Protein AF-A0A950P0X2-F1 (afdb_monomer)

Secondary structure (DSSP, 8-state):
-PPPEEE---HHHHHHHHTT-HHHHHHHHHHHHHHHTTSEEE-B-HHHHHHHTT-GGG-HHHHHHHHHTS-B--SS--HHHHHHHHHHHHHHHHH-TTPPP-THHHHHHHHHHHT-

Radius of gyration: 15.82 Å; Cα contacts (8 Å, |Δi|>4): 102; chains: 1; bounding box: 40×30×40 Å

Structure (mmCIF, N/CA/C/O backbone):
data_AF-A0A950P0X2-F1
#
_entry.id   AF-A0A950P0X2-F1
#
loop_
_atom_site.group_PDB
_atom_site.id
_atom_site.type_symbol
_atom_site.label_atom_id
_atom_site.label_alt_id
_atom_site.label_comp_id
_atom_site.label_asym_id
_atom_site.label_entity_id
_atom_site.label_seq_id
_atom_site.pdbx_PDB_ins_code
_atom_site.Cartn_x
_atom_site.Cartn_y
_atom_site.Cartn_z
_atom_site.occupancy
_atom_site.B_iso_or_equiv
_atom_site.auth_seq_id
_atom_site.auth_comp_id
_atom_site.auth_asym_id
_atom_site.auth_atom_id
_atom_site.pdbx_PDB_model_num
ATOM 1 N N . MET A 1 1 ? -26.891 -0.800 -0.596 1.00 48.44 1 MET A N 1
ATOM 2 C CA . MET A 1 1 ? -25.668 -0.679 0.221 1.00 48.44 1 MET A CA 1
ATOM 3 C C . MET A 1 1 ? -24.501 -0.719 -0.735 1.00 48.44 1 MET A C 1
ATOM 5 O O . MET A 1 1 ? -24.342 -1.733 -1.403 1.00 48.44 1 MET A O 1
ATOM 9 N N . GLU A 1 2 ? -23.777 0.387 -0.877 1.00 62.72 2 GLU A N 1
ATOM 10 C CA . GLU A 1 2 ? -22.551 0.411 -1.678 1.00 62.72 2 GLU A CA 1
ATOM 11 C C . GLU A 1 2 ? -21.517 -0.522 -1.039 1.00 62.72 2 GLU A C 1
ATOM 13 O O . GLU A 1 2 ? -21.398 -0.586 0.187 1.00 62.72 2 GLU A O 1
ATOM 18 N N . SER A 1 3 ? -20.823 -1.303 -1.865 1.00 71.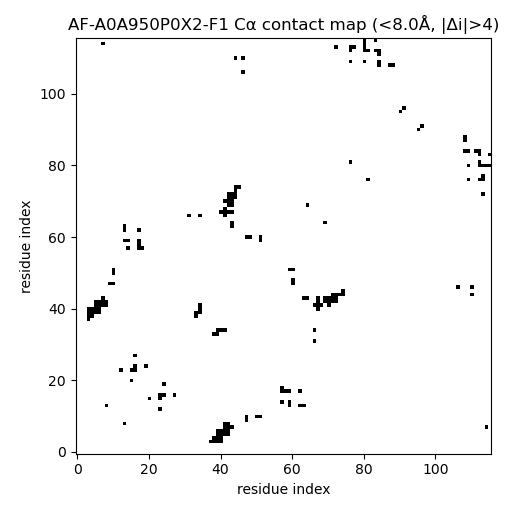44 3 SER A N 1
ATOM 19 C CA . SER A 1 3 ? -19.697 -2.103 -1.396 1.00 71.44 3 SER A CA 1
ATOM 20 C C . SER A 1 3 ? -18.573 -1.152 -0.976 1.00 71.44 3 SER A C 1
ATOM 22 O O . SER A 1 3 ? -18.258 -0.232 -1.732 1.00 71.44 3 SER A O 1
ATOM 24 N N . PRO A 1 4 ? -17.977 -1.341 0.210 1.00 78.31 4 PRO A N 1
ATOM 25 C CA . PRO A 1 4 ? -16.912 -0.469 0.690 1.00 78.31 4 PRO A CA 1
ATOM 26 C C . PRO A 1 4 ? -15.702 -0.511 -0.249 1.00 78.31 4 PRO A C 1
ATOM 28 O O . PRO A 1 4 ? -15.380 -1.558 -0.817 1.00 78.31 4 PRO A O 1
ATOM 31 N N . LEU A 1 5 ? -15.036 0.634 -0.411 1.00 86.56 5 LEU A N 1
ATOM 32 C CA . LEU A 1 5 ? -13.922 0.793 -1.343 1.00 86.56 5 LEU A CA 1
ATOM 33 C C . LEU A 1 5 ? -12.720 -0.048 -0.890 1.00 86.56 5 LEU A C 1
ATOM 35 O O . LEU A 1 5 ? -12.232 0.117 0.229 1.00 86.56 5 LEU A O 1
ATOM 39 N N . SER A 1 6 ? -12.212 -0.921 -1.760 1.00 88.38 6 SER A N 1
ATOM 40 C CA . SER A 1 6 ? -10.947 -1.619 -1.519 1.00 88.38 6 SER A CA 1
ATOM 41 C C . SER A 1 6 ? -9.765 -0.672 -1.717 1.00 88.38 6 SER A C 1
ATOM 43 O O . SER A 1 6 ? -9.643 -0.030 -2.758 1.00 88.38 6 SER A O 1
ATOM 45 N N . LEU A 1 7 ? -8.884 -0.603 -0.721 1.00 91.56 7 LEU A N 1
ATOM 46 C CA . LEU A 1 7 ? -7.706 0.251 -0.703 1.00 91.56 7 LEU A CA 1
ATOM 47 C C . LEU A 1 7 ? -6.437 -0.603 -0.650 1.00 91.56 7 LEU A C 1
ATOM 49 O O . LEU A 1 7 ? -6.175 -1.305 0.327 1.00 91.56 7 LEU A O 1
ATOM 53 N N . TYR A 1 8 ? -5.636 -0.513 -1.706 1.00 89.81 8 TYR A N 1
ATOM 54 C CA . TYR A 1 8 ? -4.292 -1.076 -1.765 1.00 89.81 8 TYR A CA 1
ATOM 55 C C . TYR A 1 8 ? -3.282 -0.012 -1.317 1.00 89.81 8 TYR A C 1
ATOM 57 O O . TYR A 1 8 ? -3.268 1.089 -1.867 1.00 89.81 8 TYR A O 1
ATOM 65 N N . LEU A 1 9 ? -2.450 -0.323 -0.320 1.00 92.50 9 LEU A N 1
ATOM 66 C CA . LEU A 1 9 ? -1.431 0.591 0.203 1.00 92.50 9 LEU A CA 1
ATOM 67 C C . LEU A 1 9 ? -0.051 0.139 -0.263 1.00 92.50 9 LEU A C 1
ATOM 69 O O . LEU A 1 9 ? 0.503 -0.812 0.275 1.00 92.50 9 LEU A O 1
ATOM 73 N N . ASP A 1 10 ? 0.516 0.848 -1.234 1.00 88.94 10 ASP A N 1
ATOM 74 C CA . ASP A 1 10 ? 1.866 0.554 -1.710 1.00 88.94 10 ASP A CA 1
ATOM 75 C C . ASP A 1 10 ? 2.947 0.790 -0.630 1.00 88.94 10 ASP A C 1
ATOM 77 O O . ASP A 1 10 ? 2.712 1.333 0.461 1.00 88.94 10 ASP A O 1
ATOM 81 N N . GLN A 1 11 ? 4.187 0.426 -0.957 1.00 87.69 11 GLN A N 1
ATOM 82 C CA . GLN A 1 11 ? 5.328 0.621 -0.068 1.00 87.69 11 GLN A CA 1
ATOM 83 C C . GLN A 1 11 ? 5.570 2.093 0.325 1.00 87.69 11 GLN A C 1
ATOM 85 O O . GLN A 1 11 ? 6.079 2.365 1.419 1.00 87.69 11 GLN A O 1
ATOM 90 N N . ASN A 1 12 ? 5.230 3.068 -0.521 1.00 89.94 12 ASN A N 1
ATOM 91 C CA . ASN A 1 12 ? 5.418 4.486 -0.211 1.00 89.94 12 ASN A CA 1
ATOM 92 C C . ASN A 1 12 ? 4.455 4.951 0.876 1.00 89.94 12 ASN A C 1
ATOM 94 O O . ASN A 1 12 ? 4.879 5.671 1.786 1.00 89.94 12 ASN A O 1
ATOM 98 N N . TYR A 1 13 ? 3.200 4.505 0.815 1.00 93.25 13 TYR A N 1
ATOM 99 C CA . TYR A 1 13 ? 2.214 4.784 1.851 1.00 93.25 13 TYR A CA 1
ATOM 100 C C . TYR A 1 13 ? 2.570 4.068 3.151 1.00 93.25 13 TYR A C 1
ATOM 102 O O . TYR A 1 13 ? 2.696 4.718 4.190 1.00 93.25 13 TYR A O 1
ATOM 110 N N . LEU A 1 14 ? 2.839 2.760 3.094 1.00 94.38 14 LEU A N 1
ATOM 111 C CA . LEU A 1 14 ? 3.193 1.974 4.281 1.00 94.38 14 LEU A CA 1
ATOM 112 C C . LEU A 1 14 ? 4.455 2.510 4.966 1.00 94.38 14 LEU A C 1
ATOM 114 O O . LEU A 1 14 ? 4.469 2.727 6.177 1.00 94.38 14 LEU A O 1
ATOM 118 N N . SER A 1 15 ? 5.512 2.793 4.200 1.00 93.25 15 SER A N 1
ATOM 119 C CA . SER A 1 15 ? 6.745 3.352 4.765 1.00 93.25 15 SER A CA 1
ATOM 120 C C . SER A 1 15 ? 6.595 4.808 5.206 1.00 93.25 15 SER A C 1
ATOM 122 O O . SER A 1 15 ? 7.342 5.259 6.074 1.00 93.25 15 SER A O 1
ATOM 124 N N . GLY A 1 16 ? 5.662 5.559 4.617 1.00 95.25 16 GLY A N 1
ATOM 125 C CA . GLY A 1 16 ? 5.310 6.908 5.043 1.00 95.25 16 GLY A CA 1
ATOM 126 C C . GLY A 1 16 ? 4.676 6.924 6.429 1.00 95.25 16 GLY A C 1
ATOM 127 O O . GLY A 1 16 ? 5.133 7.688 7.284 1.00 95.25 16 GLY A O 1
ATOM 128 N N . ILE A 1 17 ? 3.703 6.034 6.647 1.00 95.88 17 ILE A N 1
ATOM 129 C CA . ILE A 1 17 ? 3.037 5.803 7.934 1.00 95.88 17 ILE A CA 1
ATOM 130 C C . ILE A 1 17 ? 4.045 5.302 8.969 1.00 95.88 17 ILE A C 1
ATOM 132 O O . ILE A 1 17 ? 4.254 5.963 9.981 1.00 95.88 17 ILE A O 1
ATOM 136 N N . ALA A 1 18 ? 4.761 4.210 8.681 1.00 94.62 18 ALA A N 1
ATOM 137 C CA . ALA A 1 18 ? 5.699 3.603 9.630 1.00 94.62 18 ALA A CA 1
ATOM 138 C C . ALA A 1 18 ? 6.816 4.560 10.090 1.00 94.62 18 ALA A C 1
ATOM 140 O O . ALA A 1 18 ? 7.309 4.465 11.209 1.00 94.62 18 ALA A O 1
ATOM 141 N N . LYS A 1 19 ? 7.222 5.509 9.235 1.00 94.81 19 LYS A N 1
ATOM 142 C CA . LYS A 1 19 ? 8.232 6.533 9.564 1.00 94.81 19 LYS A CA 1
ATOM 143 C C . LYS A 1 19 ? 7.636 7.817 10.145 1.00 94.81 19 LYS A C 1
ATOM 145 O O . LYS A 1 19 ? 8.384 8.769 10.362 1.00 94.81 19 LYS A O 1
ATOM 150 N N . ALA A 1 20 ? 6.317 7.883 10.329 1.00 93.94 20 ALA A N 1
ATOM 151 C CA . ALA A 1 20 ? 5.589 9.071 10.764 1.00 93.94 20 ALA A CA 1
ATOM 152 C C . ALA A 1 20 ? 6.004 10.336 9.986 1.00 93.94 20 ALA A C 1
ATOM 154 O O . ALA A 1 20 ? 6.235 11.400 10.579 1.00 93.94 20 ALA A O 1
ATOM 155 N N . LYS A 1 21 ? 6.145 10.217 8.654 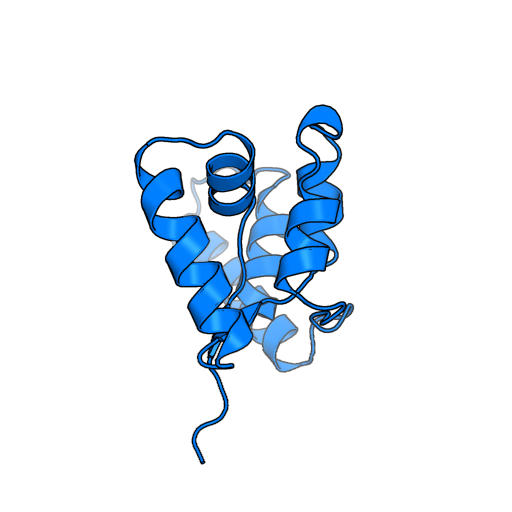1.00 95.75 21 LYS A N 1
ATOM 156 C CA . LYS A 1 21 ? 6.441 11.363 7.778 1.00 95.75 21 LYS A CA 1
ATOM 157 C C . LYS A 1 21 ? 5.337 12.423 7.939 1.00 95.75 21 LYS A C 1
ATOM 159 O O . LYS A 1 21 ? 4.195 12.039 8.172 1.00 95.75 21 LYS A O 1
ATOM 164 N N . PRO A 1 22 ? 5.618 13.730 7.766 1.00 95.62 22 PRO A N 1
ATOM 165 C CA . PRO A 1 22 ? 4.674 14.801 8.107 1.00 95.62 22 PRO A CA 1
ATOM 166 C C . PRO A 1 22 ? 3.247 14.600 7.576 1.00 95.62 22 PRO A C 1
ATOM 168 O O . PRO A 1 22 ? 2.315 14.556 8.368 1.00 95.62 22 PRO A O 1
ATOM 171 N N . ALA A 1 23 ? 3.088 14.347 6.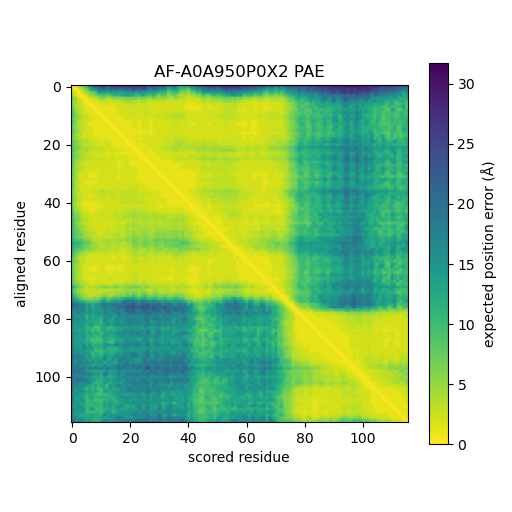272 1.00 91.75 23 ALA A N 1
ATOM 172 C CA . ALA A 1 23 ? 1.776 14.111 5.660 1.00 91.75 23 ALA A C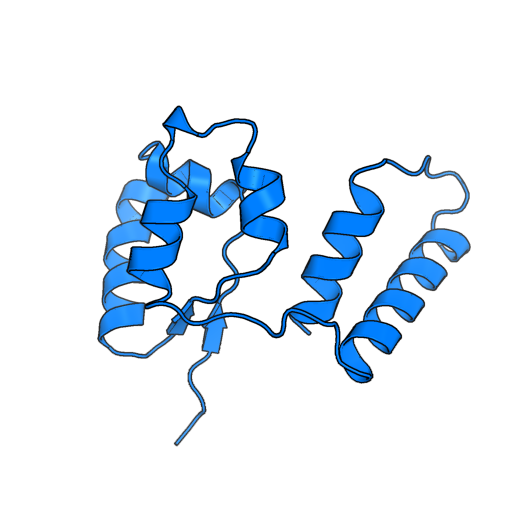A 1
ATOM 173 C C . ALA A 1 23 ? 1.051 12.861 6.201 1.00 91.75 23 ALA A C 1
ATOM 175 O O . ALA A 1 23 ? -0.172 12.783 6.188 1.00 91.75 23 ALA A O 1
ATOM 176 N N . PHE A 1 24 ? 1.800 11.875 6.695 1.00 95.81 24 PHE A N 1
ATOM 177 C CA . PHE A 1 24 ? 1.254 10.607 7.166 1.00 95.81 24 PHE A CA 1
ATOM 178 C C . PHE A 1 24 ? 0.828 10.632 8.634 1.00 95.81 24 PHE A C 1
ATOM 180 O O . PHE A 1 24 ? 0.011 9.806 9.027 1.00 95.81 24 PHE A O 1
ATOM 187 N N . ARG A 1 25 ? 1.314 11.600 9.424 1.00 95.00 25 ARG A N 1
ATOM 188 C CA . ARG A 1 25 ? 0.861 11.803 10.813 1.00 95.00 25 ARG A CA 1
ATOM 189 C C . ARG A 1 25 ? -0.612 12.185 10.888 1.00 95.00 25 ARG A C 1
ATOM 191 O O . ARG 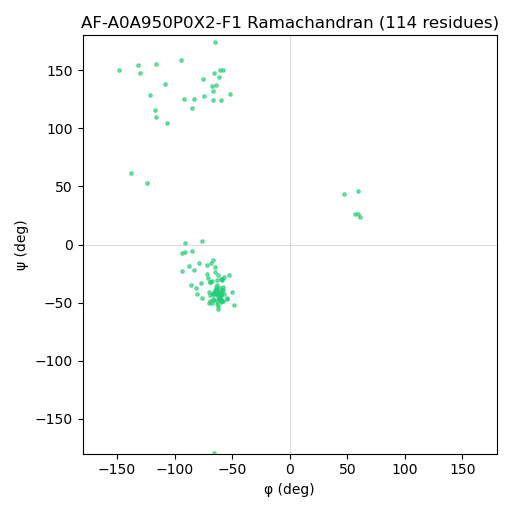A 1 25 ? -1.296 11.795 11.823 1.00 95.00 25 ARG A O 1
ATOM 198 N N . GLU A 1 26 ? -1.077 12.946 9.903 1.00 93.44 26 GLU A N 1
ATOM 199 C CA . GLU A 1 26 ? -2.481 13.336 9.781 1.00 93.44 26 GLU A CA 1
ATOM 200 C C . GLU A 1 26 ? -3.298 12.266 9.047 1.00 93.44 26 GLU A C 1
ATOM 202 O O . GLU A 1 26 ? -4.448 12.018 9.402 1.00 93.44 26 GLU A O 1
ATOM 207 N N . LEU A 1 27 ? -2.698 11.587 8.060 1.00 95.19 27 LEU A N 1
ATOM 208 C CA . LEU A 1 27 ? -3.383 10.553 7.282 1.00 95.19 27 LEU A CA 1
ATOM 209 C C . LEU A 1 27 ? -3.687 9.286 8.091 1.00 95.19 27 LEU A C 1
ATOM 211 O O . LEU A 1 27 ? -4.773 8.731 7.944 1.00 95.19 27 LEU A O 1
ATOM 215 N N . GLU A 1 28 ? -2.749 8.795 8.907 1.00 96.06 28 GLU A N 1
ATOM 216 C CA . GLU A 1 28 ? -2.899 7.500 9.586 1.00 96.06 28 GLU A CA 1
ATOM 217 C C . GLU A 1 28 ? -4.150 7.430 10.487 1.00 96.06 28 GLU A C 1
ATOM 219 O O . GLU A 1 28 ? -4.910 6.471 10.336 1.00 96.06 28 GLU A O 1
ATOM 224 N N . PRO A 1 29 ? -4.437 8.410 11.370 1.00 96.56 29 PRO A N 1
ATOM 225 C CA . PRO A 1 29 ? -5.643 8.372 12.199 1.00 96.56 29 PRO A CA 1
ATOM 226 C C . PRO A 1 29 ? -6.933 8.347 11.373 1.00 96.56 29 PRO A C 1
ATOM 228 O O . PRO A 1 29 ? -7.852 7.591 11.684 1.00 96.56 29 PRO A O 1
ATOM 231 N N . VAL A 1 30 ? -6.982 9.129 10.290 1.00 96.50 30 VAL A N 1
ATOM 232 C CA . VAL A 1 30 ? -8.143 9.196 9.389 1.00 96.50 30 VAL A CA 1
ATOM 233 C C . VAL A 1 30 ? -8.335 7.870 8.658 1.00 96.50 30 VAL A C 1
ATOM 235 O O . VAL A 1 30 ? -9.453 7.367 8.567 1.00 96.50 30 VAL A O 1
ATOM 238 N N . LEU A 1 31 ? -7.245 7.267 8.180 1.00 96.19 31 LEU A N 1
ATOM 239 C CA . LEU A 1 31 ? -7.273 5.948 7.557 1.00 96.19 31 LEU A CA 1
ATOM 240 C C . LEU A 1 31 ? -7.776 4.881 8.538 1.00 96.19 31 LEU A C 1
ATOM 242 O O . LEU A 1 31 ? -8.656 4.100 8.181 1.00 96.19 31 LEU A O 1
ATOM 246 N N . ARG A 1 32 ? -7.256 4.857 9.772 1.00 96.62 32 ARG A N 1
ATOM 247 C CA . ARG A 1 32 ? -7.687 3.900 10.805 1.00 96.62 32 ARG A CA 1
ATOM 248 C C . ARG A 1 32 ? -9.173 4.058 11.128 1.00 96.62 32 ARG A C 1
ATOM 250 O O . ARG A 1 32 ? -9.886 3.060 11.154 1.00 96.62 32 ARG A O 1
ATOM 257 N N . GLN A 1 33 ? -9.656 5.293 11.266 1.00 97.00 33 GLN A N 1
ATOM 258 C CA . GLN A 1 33 ? -11.081 5.570 11.460 1.00 97.00 33 GLN A CA 1
ATOM 259 C C . GLN A 1 33 ? -11.926 5.106 10.262 1.00 97.00 33 GLN A C 1
ATOM 261 O O . GLN A 1 33 ? -12.980 4.497 10.440 1.00 97.00 33 GLN A O 1
ATOM 266 N N . ALA A 1 34 ? -11.467 5.345 9.031 1.00 95.62 34 ALA A N 1
ATOM 267 C CA . ALA A 1 34 ? -12.166 4.901 7.827 1.00 95.62 34 ALA A CA 1
ATOM 268 C C . ALA A 1 34 ? -12.247 3.366 7.731 1.00 95.62 34 ALA A C 1
ATOM 270 O O . ALA A 1 34 ? -13.270 2.834 7.293 1.00 95.62 34 ALA A O 1
ATOM 271 N N . VAL A 1 35 ? -11.204 2.651 8.165 1.00 95.00 35 VAL A N 1
ATOM 272 C CA . VAL A 1 35 ? -11.205 1.183 8.277 1.00 95.00 35 VAL A CA 1
ATOM 273 C C . VAL A 1 35 ? -12.185 0.718 9.358 1.00 95.00 35 VAL A C 1
ATOM 275 O O . VAL A 1 35 ? -13.000 -0.171 9.101 1.00 95.00 35 VAL A O 1
ATOM 278 N N . GLU A 1 36 ? -12.151 1.332 10.542 1.00 95.06 36 GLU A N 1
ATOM 279 C CA . GLU A 1 36 ? -13.019 0.993 11.678 1.00 95.06 36 GLU A CA 1
ATOM 280 C C . GLU A 1 36 ? -14.505 1.174 11.336 1.00 95.06 36 GLU A C 1
ATOM 282 O O . GLU A 1 36 ? -15.320 0.273 11.547 1.00 95.06 36 GLU A O 1
ATOM 287 N N . CYS A 1 37 ? -14.853 2.296 10.702 1.00 94.62 37 CYS A N 1
ATOM 288 C CA . CYS A 1 37 ? -16.207 2.575 10.226 1.00 94.62 37 CYS A CA 1
ATOM 289 C C . CYS A 1 37 ? -16.578 1.819 8.938 1.00 94.62 37 CYS A C 1
ATOM 291 O O . CYS A 1 37 ? -17.679 2.008 8.420 1.00 94.62 37 CYS A O 1
ATOM 293 N N . ARG A 1 38 ? -15.689 0.961 8.413 1.00 92.12 38 ARG A N 1
ATOM 294 C CA . ARG A 1 38 ? -15.864 0.195 7.166 1.00 92.12 38 ARG A CA 1
ATOM 295 C C . ARG A 1 38 ? -16.143 1.064 5.935 1.00 92.12 38 ARG A C 1
ATOM 297 O O . ARG A 1 38 ? -16.749 0.586 4.981 1.00 92.12 38 ARG A O 1
ATOM 304 N N . ALA A 1 39 ? -15.695 2.318 5.936 1.00 93.81 39 ALA A N 1
ATOM 305 C CA . ALA A 1 39 ? -15.731 3.176 4.754 1.00 93.81 39 ALA A CA 1
ATOM 306 C C . ALA A 1 39 ? -14.742 2.681 3.684 1.00 93.81 39 ALA A C 1
ATOM 308 O O . ALA A 1 39 ? -15.014 2.782 2.487 1.00 93.81 39 ALA A O 1
ATOM 309 N N . VAL A 1 40 ? -13.623 2.092 4.121 1.00 93.75 40 VAL A N 1
ATOM 310 C CA . VAL A 1 40 ? -12.635 1.440 3.254 1.00 93.75 40 VAL A CA 1
ATOM 311 C C . VAL A 1 40 ? -12.262 0.054 3.775 1.00 93.75 40 VAL A C 1
ATOM 313 O O . VAL A 1 40 ? -12.338 -0.235 4.970 1.00 93.75 40 VAL A O 1
ATOM 316 N N . ILE A 1 41 ? -11.826 -0.808 2.863 1.00 93.31 41 ILE A N 1
ATOM 317 C CA . ILE A 1 41 ? -11.254 -2.119 3.154 1.00 93.31 41 ILE A CA 1
ATOM 318 C C . ILE A 1 41 ? -9.803 -2.120 2.687 1.00 93.31 41 ILE A C 1
ATOM 320 O O . ILE A 1 41 ? -9.548 -2.152 1.488 1.00 93.31 41 ILE A O 1
ATOM 324 N N . VAL A 1 42 ? -8.854 -2.127 3.621 1.00 94.19 42 VAL A N 1
ATOM 325 C CA . VAL A 1 42 ? -7.443 -2.354 3.284 1.00 94.19 42 VAL A CA 1
ATOM 326 C C . VAL A 1 42 ? -7.229 -3.835 2.979 1.00 94.19 42 VAL A C 1
ATOM 328 O O . VAL A 1 42 ? -7.847 -4.698 3.606 1.00 94.19 42 VAL A O 1
ATOM 331 N N . VAL A 1 43 ? -6.383 -4.126 1.992 1.00 91.62 43 VAL A N 1
ATOM 332 C CA . VAL A 1 43 ? -6.104 -5.491 1.529 1.00 91.62 43 VAL A CA 1
ATOM 333 C C . VAL A 1 43 ? -4.609 -5.778 1.453 1.00 91.62 43 VAL A C 1
ATOM 335 O O . VAL A 1 43 ? -3.799 -4.910 1.135 1.00 91.62 43 VAL A O 1
ATOM 338 N N . GLU A 1 44 ? -4.245 -7.030 1.706 1.00 90.81 44 GLU A N 1
ATOM 339 C CA . GLU A 1 44 ? -2.893 -7.559 1.567 1.00 90.81 44 GLU A CA 1
ATOM 340 C C . GLU A 1 44 ? -2.671 -8.216 0.207 1.00 90.81 44 GLU A C 1
ATOM 342 O O . GLU A 1 44 ? -3.601 -8.666 -0.447 1.00 90.81 44 GLU A O 1
ATOM 347 N N . SER A 1 45 ? -1.416 -8.332 -0.210 1.00 85.81 45 SER A N 1
ATOM 348 C CA . SER A 1 45 ? -1.009 -8.934 -1.476 1.00 85.81 45 SER A CA 1
ATOM 349 C C . SER A 1 45 ? 0.354 -9.593 -1.283 1.00 85.81 45 SER A C 1
ATOM 351 O O . SER A 1 45 ? 1.155 -9.084 -0.490 1.00 85.81 45 SER A O 1
ATOM 353 N N . PRO A 1 46 ? 0.678 -10.668 -2.026 1.00 82.44 46 PRO A N 1
ATOM 354 C CA . PRO A 1 46 ? 2.033 -11.219 -2.068 1.00 82.44 46 PRO A CA 1
ATOM 355 C C . PRO A 1 46 ? 3.114 -10.176 -2.404 1.00 82.44 46 PRO A C 1
ATOM 357 O O . PRO A 1 46 ? 4.264 -10.318 -1.987 1.00 82.44 46 PRO A O 1
ATOM 360 N N . VAL A 1 47 ? 2.749 -9.108 -3.124 1.00 83.75 47 VAL A N 1
ATOM 361 C CA . VAL A 1 47 ? 3.656 -8.005 -3.469 1.00 83.75 47 VAL A CA 1
ATOM 362 C C . VAL A 1 47 ? 4.139 -7.257 -2.222 1.00 83.75 47 VAL A C 1
ATOM 364 O O . VAL A 1 47 ? 5.339 -7.012 -2.114 1.00 83.75 47 VAL A O 1
ATOM 367 N N . HIS A 1 48 ? 3.265 -7.003 -1.239 1.00 88.12 48 HIS A N 1
ATOM 368 C CA . HIS A 1 48 ? 3.641 -6.319 0.005 1.00 88.12 48 HIS A CA 1
ATOM 369 C C . HIS A 1 48 ? 4.744 -7.058 0.761 1.00 88.12 48 HIS A C 1
ATOM 371 O O . HIS A 1 48 ? 5.658 -6.424 1.290 1.00 88.12 48 HIS A O 1
ATOM 377 N N . LEU A 1 49 ? 4.696 -8.397 0.778 1.00 84.38 49 LEU A N 1
ATOM 378 C CA . LEU A 1 49 ? 5.738 -9.206 1.402 1.00 84.38 49 LEU A CA 1
ATOM 379 C C . LEU A 1 49 ? 7.077 -8.972 0.701 1.00 84.38 49 LEU A C 1
ATOM 381 O O . LEU A 1 49 ? 8.052 -8.616 1.359 1.00 84.38 49 LEU A O 1
ATOM 385 N N . ARG A 1 50 ? 7.115 -9.113 -0.631 1.00 84.06 50 ARG A N 1
ATOM 386 C CA . ARG A 1 50 ? 8.338 -8.923 -1.423 1.00 84.06 50 ARG A CA 1
ATOM 387 C C . ARG A 1 50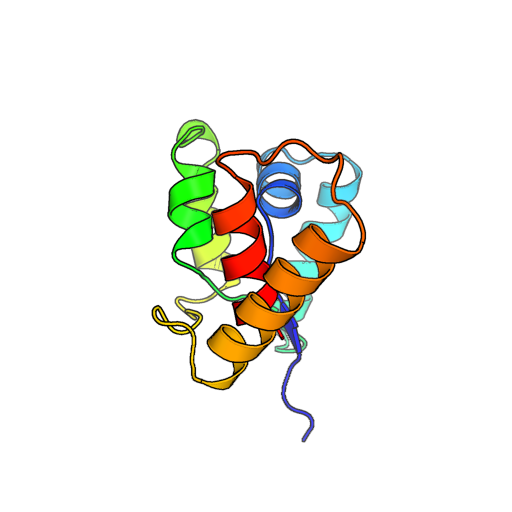 ? 8.915 -7.515 -1.262 1.00 84.06 50 ARG A C 1
ATOM 389 O O . ARG A 1 50 ? 10.122 -7.379 -1.098 1.00 84.06 50 ARG A O 1
ATOM 396 N N . GLU A 1 51 ? 8.070 -6.488 -1.286 1.00 84.19 51 GLU A N 1
ATOM 397 C CA . GLU A 1 51 ? 8.490 -5.088 -1.144 1.00 84.19 51 GLU A CA 1
ATOM 398 C C . GLU A 1 51 ? 8.942 -4.743 0.278 1.00 84.19 51 GLU A C 1
ATOM 400 O O . GLU A 1 51 ? 9.798 -3.880 0.461 1.00 84.19 51 GLU A O 1
ATOM 405 N N . SER A 1 52 ? 8.415 -5.425 1.295 1.00 85.81 52 SER A N 1
ATOM 406 C CA . SER A 1 52 ? 8.782 -5.182 2.695 1.00 85.81 52 SER A CA 1
ATOM 407 C C . SER A 1 52 ? 10.057 -5.913 3.126 1.00 85.81 52 SER A C 1
ATOM 409 O O . SER A 1 52 ? 10.711 -5.471 4.072 1.00 85.81 52 SER A O 1
ATOM 411 N N . LEU A 1 53 ? 10.450 -6.992 2.431 1.00 84.38 53 LEU A N 1
ATOM 412 C CA . LEU A 1 53 ? 11.647 -7.792 2.745 1.00 84.38 53 LEU A CA 1
ATOM 413 C C . LEU A 1 53 ? 12.941 -6.977 2.929 1.00 84.38 53 LEU A C 1
ATOM 415 O O . LEU A 1 53 ? 13.689 -7.294 3.851 1.00 84.38 53 LEU A O 1
ATOM 419 N N . PRO A 1 54 ? 13.238 -5.936 2.126 1.00 87.06 54 PRO A N 1
ATOM 420 C CA . PRO A 1 54 ? 14.468 -5.162 2.291 1.00 87.06 54 PRO A CA 1
ATOM 421 C C . PRO A 1 54 ? 14.523 -4.323 3.576 1.00 87.06 54 PRO A C 1
ATOM 423 O O . PRO A 1 54 ? 15.594 -3.829 3.920 1.00 87.06 54 PRO A O 1
ATOM 426 N N . ARG A 1 55 ? 13.387 -4.096 4.255 1.00 84.31 55 ARG A N 1
ATOM 427 C CA . ARG A 1 55 ? 13.265 -3.199 5.420 1.00 84.31 55 ARG A CA 1
ATOM 428 C C . ARG A 1 55 ? 12.397 -3.807 6.533 1.00 84.31 55 ARG A C 1
ATOM 430 O O . ARG A 1 55 ? 11.361 -3.233 6.886 1.00 84.31 55 ARG A O 1
ATOM 437 N N . PRO A 1 56 ? 12.804 -4.956 7.110 1.00 85.62 56 PRO A N 1
ATOM 438 C CA . PRO A 1 56 ? 12.044 -5.611 8.176 1.00 85.62 56 PRO A CA 1
ATOM 439 C C . PRO A 1 56 ? 11.989 -4.760 9.454 1.00 85.62 56 PRO A C 1
ATOM 441 O O . PRO A 1 56 ? 11.047 -4.884 10.231 1.00 85.62 56 PRO A O 1
ATOM 444 N N . ASP A 1 57 ? 12.959 -3.855 9.631 1.00 90.38 57 ASP A N 1
ATOM 445 C CA . ASP A 1 57 ? 13.051 -2.890 10.730 1.00 90.38 57 ASP A CA 1
ATOM 446 C C . ASP A 1 57 ? 11.829 -1.972 10.838 1.00 90.38 57 ASP A C 1
ATOM 448 O O . ASP A 1 57 ? 11.501 -1.506 11.923 1.00 90.38 57 ASP A O 1
ATOM 452 N N . LEU A 1 58 ? 11.147 -1.715 9.720 1.00 89.62 58 LEU A N 1
ATOM 453 C CA . LEU A 1 58 ? 10.026 -0.780 9.668 1.00 89.62 58 LEU A CA 1
ATOM 454 C C . LEU A 1 58 ? 8.682 -1.405 10.067 1.00 89.62 58 LEU A C 1
ATOM 456 O O . LEU A 1 58 ? 7.686 -0.690 10.103 1.00 89.62 58 LEU A O 1
ATOM 460 N N . GLY A 1 59 ? 8.616 -2.721 10.303 1.00 92.81 59 GLY A N 1
ATOM 461 C CA . GLY A 1 59 ? 7.373 -3.385 10.715 1.00 92.81 59 GLY A CA 1
ATOM 462 C C . GLY A 1 59 ? 6.225 -3.280 9.699 1.00 92.81 59 GLY A C 1
ATOM 463 O O . GLY A 1 59 ? 5.063 -3.398 10.079 1.00 92.81 59 GLY A O 1
ATOM 464 N N . LEU A 1 60 ? 6.519 -3.071 8.407 1.00 93.75 60 LEU A N 1
ATOM 465 C CA . LEU A 1 60 ? 5.503 -2.764 7.383 1.00 93.75 60 LEU A CA 1
ATOM 466 C C . LEU A 1 60 ? 4.414 -3.840 7.273 1.00 93.75 60 LEU A C 1
ATOM 468 O O . LEU A 1 60 ? 3.239 -3.515 7.144 1.00 93.75 60 LEU A O 1
ATOM 472 N N . MET A 1 61 ? 4.792 -5.118 7.378 1.00 93.12 61 MET A N 1
ATOM 473 C CA . MET A 1 61 ? 3.831 -6.225 7.338 1.00 93.12 61 MET A CA 1
ATOM 474 C C . MET A 1 61 ? 2.941 -6.283 8.582 1.00 93.12 61 MET A C 1
ATOM 476 O O . MET A 1 61 ? 1.792 -6.696 8.479 1.00 93.12 61 MET A O 1
ATOM 480 N N . GLN A 1 62 ? 3.451 -5.875 9.747 1.00 94.00 62 GLN A N 1
ATOM 481 C CA . GLN A 1 62 ? 2.643 -5.795 10.962 1.00 94.00 62 GLN A CA 1
ATOM 482 C C . GLN A 1 62 ? 1.624 -4.661 10.842 1.00 94.00 62 GLN A C 1
ATOM 484 O O . GLN A 1 62 ? 0.435 -4.895 11.034 1.00 94.00 62 GLN A O 1
ATOM 489 N N . LEU A 1 63 ? 2.080 -3.472 10.437 1.00 94.62 63 LEU A N 1
ATOM 490 C CA . LEU A 1 63 ? 1.209 -2.327 10.178 1.00 94.62 63 LEU A CA 1
ATOM 491 C C . LEU A 1 63 ? 0.105 -2.680 9.172 1.00 94.62 63 LEU A C 1
ATOM 493 O O . LEU A 1 63 ? -1.064 -2.370 9.386 1.00 94.62 63 LEU A O 1
ATOM 497 N N . LEU A 1 64 ? 0.468 -3.344 8.075 1.00 95.00 64 LEU A N 1
ATOM 498 C CA . LEU A 1 64 ? -0.494 -3.734 7.056 1.00 95.00 64 LEU A CA 1
ATOM 499 C C . LEU A 1 64 ? -1.531 -4.735 7.591 1.00 95.00 64 LEU A C 1
ATOM 501 O O . LEU A 1 64 ? -2.710 -4.554 7.303 1.00 95.00 64 LEU A O 1
ATOM 505 N N . ARG A 1 65 ? -1.126 -5.728 8.396 1.00 94.44 65 ARG A N 1
ATOM 506 C CA . ARG A 1 65 ? -2.050 -6.692 9.029 1.00 94.44 65 ARG A CA 1
ATOM 507 C C . ARG A 1 65 ? -3.040 -6.028 9.975 1.00 94.44 65 ARG A C 1
ATOM 509 O O . ARG A 1 65 ? -4.221 -6.366 9.972 1.00 94.44 65 ARG A O 1
ATOM 516 N N . GLU A 1 66 ? -2.576 -5.057 10.759 1.00 95.12 66 GLU A N 1
ATOM 517 C CA . GLU A 1 66 ? -3.447 -4.273 11.642 1.00 95.12 66 GLU A CA 1
ATOM 518 C C . GLU A 1 66 ? -4.522 -3.510 10.857 1.00 95.12 66 GLU A C 1
ATOM 520 O O . GLU A 1 66 ? -5.655 -3.389 11.318 1.00 95.12 66 GLU A O 1
ATOM 525 N N . LEU A 1 67 ? -4.176 -2.999 9.672 1.00 95.38 67 LEU A N 1
ATOM 526 C CA . LEU A 1 67 ? -5.100 -2.253 8.818 1.00 95.38 67 LEU A CA 1
ATOM 527 C C . LEU A 1 67 ? -6.016 -3.168 7.992 1.00 95.38 67 LEU A C 1
ATOM 529 O O . LEU A 1 67 ? -7.180 -2.833 7.771 1.00 95.38 67 LEU A O 1
ATOM 533 N N . SER A 1 68 ? -5.505 -4.300 7.507 1.00 93.44 68 SER A N 1
ATOM 534 C CA . SER A 1 68 ? -6.235 -5.222 6.632 1.00 93.44 68 SER A CA 1
ATOM 535 C C . SER A 1 68 ? -7.237 -6.089 7.398 1.00 93.44 68 SER A C 1
ATOM 537 O O . SER A 1 68 ? -8.289 -6.434 6.852 1.00 93.44 68 SER A O 1
ATOM 539 N N . GLY A 1 69 ? -6.923 -6.453 8.648 1.00 91.62 69 GLY A N 1
ATOM 540 C CA . GLY A 1 69 ? -7.648 -7.484 9.388 1.00 91.62 69 GLY A CA 1
ATOM 541 C C . GLY A 1 69 ? -7.606 -8.842 8.679 1.00 91.62 69 GLY A C 1
ATOM 542 O O . GLY A 1 69 ? -8.658 -9.457 8.501 1.00 91.62 69 GLY A O 1
ATOM 543 N N . ASP A 1 70 ? -6.422 -9.254 8.208 1.00 85.88 70 ASP A N 1
ATOM 544 C CA . ASP A 1 70 ? -6.162 -10.501 7.463 1.00 85.88 70 ASP A CA 1
ATOM 545 C C . ASP A 1 70 ? -6.958 -10.631 6.147 1.00 85.88 70 ASP A C 1
ATOM 547 O O . ASP A 1 70 ? -7.249 -11.724 5.651 1.00 85.88 70 ASP A O 1
ATOM 551 N N . ARG A 1 71 ? -7.344 -9.502 5.542 1.00 88.62 71 ARG A N 1
ATOM 552 C CA . ARG A 1 71 ? -7.984 -9.497 4.221 1.00 88.62 71 ARG A CA 1
ATOM 553 C C . ARG A 1 71 ? -6.925 -9.526 3.139 1.00 88.62 71 ARG A C 1
ATOM 555 O O . ARG A 1 71 ? -6.165 -8.577 2.980 1.00 88.62 71 ARG A O 1
ATOM 562 N N . HIS A 1 72 ? -6.928 -10.584 2.343 1.00 85.38 72 HIS A N 1
ATOM 563 C CA . HIS A 1 72 ? -5.982 -10.765 1.251 1.00 85.38 72 HIS A CA 1
ATOM 564 C C . HIS A 1 72 ? -6.668 -10.582 -0.102 1.00 85.38 72 HIS A C 1
ATOM 566 O O . HIS A 1 72 ? -7.765 -11.095 -0.335 1.00 85.38 72 HIS A O 1
ATOM 572 N N . LEU A 1 73 ? -5.990 -9.895 -1.018 1.00 78.06 73 LEU A N 1
ATOM 573 C CA . LEU A 1 73 ? -6.249 -10.046 -2.440 1.00 78.06 73 LEU A CA 1
ATOM 574 C C . LEU A 1 73 ? -5.986 -11.502 -2.846 1.00 78.06 73 LEU A C 1
ATOM 576 O O . LEU A 1 73 ? -5.124 -12.167 -2.257 1.00 78.06 73 LEU A O 1
ATOM 580 N N . PRO A 1 74 ? -6.701 -12.008 -3.864 1.00 70.00 74 PRO A N 1
ATOM 581 C CA . PRO A 1 74 ? -6.439 -13.328 -4.411 1.00 70.00 74 PRO A CA 1
ATOM 582 C C . PRO A 1 74 ? -4.955 -13.484 -4.758 1.00 70.00 74 PRO A C 1
ATOM 584 O O . PRO A 1 74 ? -4.375 -12.659 -5.459 1.00 70.00 74 PRO A O 1
ATOM 587 N N . SER A 1 75 ? -4.340 -14.568 -4.283 1.00 63.50 75 SER A N 1
ATOM 588 C CA . SER A 1 75 ? -2.926 -14.884 -4.531 1.00 63.50 75 SER A CA 1
ATOM 589 C C . SER A 1 75 ? -2.618 -15.196 -5.998 1.00 63.50 75 SER A C 1
ATOM 591 O O . SER A 1 75 ? -1.454 -15.215 -6.394 1.00 63.50 75 SER A O 1
ATOM 593 N N . TRP A 1 76 ? -3.659 -15.416 -6.802 1.00 61.56 76 TRP A N 1
ATOM 594 C CA . TRP A 1 76 ? -3.567 -15.678 -8.227 1.00 61.56 76 TRP A CA 1
ATOM 595 C C . TRP A 1 76 ? -4.370 -14.626 -8.986 1.00 61.56 76 TRP A C 1
ATOM 597 O O . TRP A 1 76 ? -5.554 -14.455 -8.683 1.00 61.56 76 TRP A O 1
ATOM 607 N N . PRO A 1 77 ? -3.775 -13.962 -9.994 1.00 65.56 77 PRO A N 1
ATOM 608 C CA . PRO A 1 77 ? -4.511 -13.020 -10.818 1.00 65.56 77 PRO A CA 1
ATOM 609 C C . PRO A 1 77 ? -5.657 -13.775 -11.479 1.00 65.56 77 PRO A C 1
ATOM 611 O O . PRO A 1 77 ? -5.429 -14.794 -12.142 1.00 65.56 77 PRO A O 1
ATOM 614 N N . ASP A 1 78 ? -6.886 -13.305 -11.289 1.00 73.50 78 ASP A N 1
ATOM 615 C CA . ASP A 1 78 ? -8.053 -13.876 -11.945 1.00 73.50 78 ASP A CA 1
ATOM 616 C C . ASP A 1 78 ? -7.986 -13.649 -13.472 1.00 73.50 78 ASP A C 1
ATOM 618 O O . ASP A 1 78 ? -7.013 -13.122 -14.026 1.00 73.50 78 ASP A O 1
ATOM 622 N N . ARG A 1 79 ? -8.999 -14.108 -14.216 1.00 79.19 79 ARG A N 1
ATOM 623 C CA . ARG A 1 79 ? -8.988 -13.954 -15.681 1.00 79.19 79 ARG A CA 1
ATOM 624 C C . ARG A 1 79 ? -8.887 -12.481 -16.099 1.00 79.19 79 ARG A C 1
ATOM 626 O O . ARG A 1 79 ? -8.202 -12.205 -17.084 1.00 79.19 79 ARG A O 1
ATOM 633 N N . ARG A 1 80 ? -9.536 -11.580 -15.357 1.00 82.44 80 ARG A N 1
ATOM 634 C CA . ARG A 1 80 ? -9.568 -10.140 -15.620 1.00 82.44 80 ARG A CA 1
ATOM 635 C C . ARG A 1 80 ? -8.202 -9.521 -15.349 1.00 82.44 80 ARG A C 1
ATOM 637 O O . ARG A 1 80 ? -7.648 -8.913 -16.258 1.00 82.44 80 ARG A O 1
ATOM 644 N N . ALA A 1 81 ? -7.600 -9.785 -14.195 1.00 83.25 81 ALA A N 1
ATOM 645 C CA . ALA A 1 81 ? -6.255 -9.333 -13.858 1.00 83.25 81 ALA A CA 1
ATOM 646 C C . ALA A 1 81 ? -5.225 -9.814 -14.896 1.00 83.25 81 ALA A C 1
ATOM 648 O O . ALA A 1 81 ? -4.415 -9.036 -15.393 1.00 83.25 81 ALA A O 1
ATOM 649 N N . ARG A 1 82 ? -5.300 -11.074 -15.353 1.00 85.75 82 ARG A N 1
ATOM 650 C CA . ARG A 1 82 ? -4.416 -11.565 -16.433 1.00 85.75 82 ARG A CA 1
ATOM 651 C C . ARG A 1 82 ? -4.622 -10.847 -17.768 1.00 85.75 82 ARG A C 1
ATOM 653 O O . ARG A 1 82 ? -3.697 -10.787 -18.580 1.00 85.75 82 ARG A O 1
ATOM 660 N N . GLU A 1 83 ? -5.831 -10.379 -18.054 1.00 91.06 83 GLU A N 1
ATOM 661 C CA . GLU A 1 83 ? -6.132 -9.608 -19.262 1.00 91.06 83 GLU A CA 1
ATOM 662 C C . GLU A 1 83 ? -5.633 -8.165 -19.140 1.00 91.06 83 GLU A C 1
ATOM 664 O O . GLU A 1 83 ? -4.935 -7.694 -20.037 1.00 91.06 83 GLU A O 1
ATOM 669 N N . VAL A 1 84 ? -5.893 -7.508 -18.006 1.00 91.44 84 VAL A N 1
ATOM 670 C CA . VAL A 1 84 ? -5.406 -6.156 -17.688 1.00 91.44 84 VAL A CA 1
ATOM 671 C C . VAL A 1 84 ? -3.879 -6.114 -17.730 1.00 91.44 84 VAL A C 1
ATOM 673 O O . VAL A 1 84 ? -3.309 -5.295 -18.448 1.00 91.44 84 VAL A O 1
ATOM 676 N N . ARG A 1 85 ? -3.206 -7.067 -17.072 1.00 92.62 85 ARG A N 1
ATOM 677 C CA . ARG A 1 85 ? -1.744 -7.215 -17.117 1.00 92.62 85 ARG A CA 1
ATOM 678 C C . ARG A 1 85 ? -1.222 -7.328 -18.548 1.00 92.62 85 ARG A C 1
ATOM 680 O O . ARG A 1 85 ? -0.245 -6.674 -18.903 1.00 92.62 85 ARG A O 1
ATOM 687 N N . ARG A 1 86 ? -1.859 -8.166 -19.379 1.00 93.75 86 ARG A N 1
ATOM 688 C CA . ARG A 1 86 ? -1.462 -8.354 -20.784 1.00 93.75 86 ARG A CA 1
ATOM 689 C C . ARG A 1 86 ? -1.624 -7.079 -21.599 1.00 93.75 86 ARG A C 1
ATOM 691 O O . ARG A 1 86 ? -0.728 -6.763 -22.374 1.00 93.75 86 ARG A O 1
ATOM 698 N N . ARG A 1 87 ? -2.723 -6.347 -21.406 1.00 95.56 87 ARG A N 1
ATOM 699 C CA . ARG A 1 87 ? -2.948 -5.062 -22.077 1.00 95.56 87 ARG A CA 1
ATOM 700 C C . ARG A 1 87 ? -1.908 -4.028 -21.671 1.00 95.56 87 ARG A C 1
ATOM 702 O O . ARG A 1 87 ? -1.291 -3.455 -22.553 1.00 95.56 87 ARG A O 1
ATOM 709 N N . MET A 1 88 ? -1.646 -3.856 -20.375 1.00 94.94 88 MET A N 1
ATOM 710 C CA . MET A 1 88 ? -0.627 -2.908 -19.907 1.00 94.94 88 MET A CA 1
ATOM 711 C C . MET A 1 88 ? 0.768 -3.243 -20.448 1.00 94.94 88 MET A C 1
ATOM 713 O O . MET A 1 88 ? 1.469 -2.350 -20.914 1.00 94.94 88 MET A O 1
ATOM 717 N N . ALA A 1 89 ? 1.157 -4.523 -20.438 1.00 93.31 89 ALA A N 1
ATOM 718 C CA . ALA A 1 89 ? 2.437 -4.956 -20.997 1.00 93.31 89 ALA A CA 1
ATOM 719 C C . ALA A 1 89 ? 2.535 -4.659 -22.503 1.00 93.31 89 ALA A C 1
ATOM 721 O O . ALA A 1 89 ? 3.548 -4.131 -22.951 1.00 93.31 89 ALA A O 1
ATOM 722 N N . TRP A 1 90 ? 1.473 -4.949 -23.263 1.00 95.06 90 TRP A N 1
ATOM 723 C CA . TRP A 1 90 ? 1.406 -4.630 -24.689 1.00 95.06 90 TRP A CA 1
ATOM 724 C C . TRP A 1 90 ? 1.490 -3.120 -24.942 1.00 95.06 90 TRP A C 1
ATOM 726 O O . TRP A 1 90 ? 2.260 -2.689 -25.790 1.00 95.06 90 T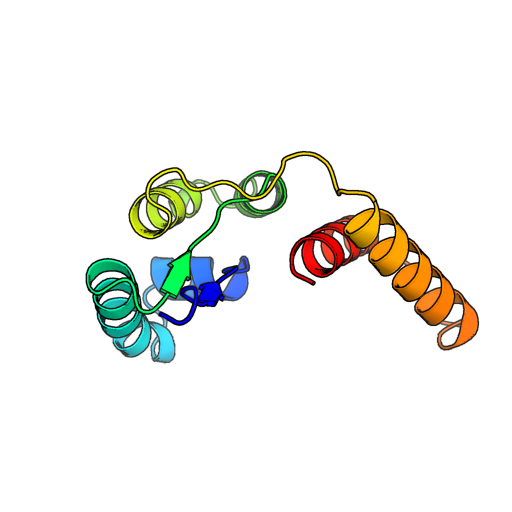RP A O 1
ATOM 736 N N . THR A 1 91 ? 0.754 -2.310 -24.175 1.00 95.88 91 THR A N 1
ATOM 737 C CA . THR A 1 91 ? 0.777 -0.844 -24.284 1.00 95.88 91 THR A CA 1
ATOM 738 C C . THR A 1 91 ? 2.170 -0.286 -24.009 1.00 95.88 91 THR A C 1
ATOM 740 O O . THR A 1 91 ? 2.638 0.556 -24.765 1.00 95.88 91 THR A O 1
ATOM 743 N N . ILE A 1 92 ? 2.872 -0.773 -22.980 1.00 94.12 92 ILE A N 1
ATOM 744 C CA . ILE A 1 92 ? 4.248 -0.341 -22.693 1.00 94.12 92 ILE A CA 1
ATOM 745 C C . ILE A 1 92 ? 5.180 -0.673 -23.863 1.00 94.12 92 ILE A C 1
ATOM 747 O O . ILE A 1 92 ? 5.951 0.189 -24.274 1.00 94.12 92 ILE A O 1
ATOM 751 N N . ASP A 1 93 ? 5.110 -1.894 -24.393 1.00 92.56 93 ASP A N 1
ATOM 752 C CA . ASP A 1 93 ? 5.964 -2.332 -25.505 1.00 92.56 93 ASP A CA 1
ATOM 753 C C . ASP A 1 93 ? 5.689 -1.530 -26.789 1.00 92.56 93 ASP A C 1
ATOM 755 O O . ASP A 1 93 ? 6.610 -1.131 -27.499 1.00 92.56 93 ASP A O 1
ATOM 759 N N . HIS A 1 94 ? 4.414 -1.231 -27.055 1.00 95.19 94 HIS A N 1
ATOM 760 C CA . HIS A 1 94 ? 3.989 -0.545 -28.271 1.00 95.19 94 HIS A CA 1
ATOM 761 C C . HIS A 1 94 ? 4.193 0.975 -28.221 1.00 95.19 94 HIS A C 1
ATOM 763 O O . HIS A 1 94 ? 4.630 1.575 -29.202 1.00 95.19 94 HIS A O 1
ATOM 769 N N . GLU A 1 95 ? 3.879 1.611 -27.092 1.00 96.94 95 GLU A N 1
ATOM 770 C CA . GLU A 1 95 ? 3.898 3.073 -26.959 1.00 96.94 95 GLU A CA 1
ATOM 771 C C . GLU A 1 95 ? 5.227 3.607 -26.416 1.00 96.94 95 GLU A C 1
ATOM 773 O O . GLU A 1 95 ? 5.576 4.762 -26.662 1.00 96.94 95 GLU A O 1
ATOM 778 N N . LEU A 1 96 ? 6.003 2.779 -25.706 1.00 94.06 96 LEU A N 1
ATOM 779 C CA . LEU A 1 96 ? 7.294 3.158 -25.126 1.00 94.06 96 LEU A CA 1
ATOM 780 C C . LEU A 1 96 ? 8.437 2.236 -25.601 1.00 94.06 96 LEU A C 1
ATOM 782 O O . LEU A 1 96 ? 9.208 1.755 -24.766 1.00 94.06 96 LEU A O 1
ATOM 786 N N . PRO A 1 97 ? 8.639 2.033 -26.920 1.00 90.81 97 PRO A N 1
ATOM 787 C CA . PRO A 1 97 ? 9.574 1.029 -27.446 1.00 90.81 97 PRO A CA 1
ATOM 788 C C . PRO A 1 97 ? 11.050 1.303 -27.109 1.00 90.81 97 PRO A C 1
ATOM 790 O O . PRO A 1 97 ? 11.890 0.411 -27.173 1.00 90.81 97 PRO A O 1
ATOM 793 N N . LEU A 1 98 ? 11.393 2.545 -26.747 1.00 94.94 98 LEU A N 1
ATOM 794 C CA . LEU A 1 98 ? 12.752 2.934 -26.346 1.00 94.94 98 LEU A CA 1
ATOM 795 C C . LEU A 1 98 ? 12.996 2.811 -24.834 1.00 94.94 98 LEU A C 1
ATOM 797 O O . LEU A 1 98 ? 14.120 3.025 -24.366 1.00 94.94 98 LEU A O 1
ATOM 801 N N . ARG A 1 99 ? 11.960 2.500 -24.046 1.00 93.19 99 ARG A N 1
ATOM 802 C CA . ARG A 1 99 ? 12.093 2.310 -22.601 1.00 93.19 99 ARG A CA 1
ATOM 803 C C . ARG A 1 99 ? 12.924 1.058 -22.330 1.00 93.19 99 ARG A C 1
ATOM 805 O O . ARG A 1 99 ? 12.695 -0.001 -22.900 1.00 93.19 99 ARG A O 1
ATOM 812 N N . ARG A 1 100 ? 13.847 1.156 -21.371 1.00 92.00 100 ARG A N 1
ATOM 813 C CA . ARG A 1 100 ? 14.544 -0.020 -20.838 1.00 92.00 100 ARG A CA 1
ATOM 814 C C . ARG A 1 100 ? 13.695 -0.690 -19.752 1.00 92.00 100 ARG A C 1
ATOM 816 O O . ARG A 1 100 ? 13.344 0.004 -18.791 1.00 92.00 100 ARG A O 1
ATOM 823 N N . PRO A 1 101 ? 13.388 -1.993 -19.870 1.00 87.44 101 PRO A N 1
ATOM 824 C CA . PRO A 1 101 ? 12.669 -2.713 -18.829 1.00 87.44 101 PRO A CA 1
ATOM 825 C C . PRO A 1 101 ? 13.515 -2.814 -17.557 1.00 87.44 101 PRO A C 1
ATOM 827 O O . PRO A 1 101 ? 14.747 -2.886 -17.612 1.00 87.44 101 PRO A O 1
ATOM 830 N N . ARG A 1 102 ? 12.846 -2.818 -16.407 1.00 88.62 102 ARG A N 1
ATOM 831 C CA . ARG A 1 102 ? 13.441 -3.058 -15.088 1.00 88.62 102 ARG A CA 1
ATOM 832 C C . ARG A 1 102 ? 12.878 -4.336 -14.484 1.00 88.62 102 ARG A C 1
ATOM 834 O O . ARG A 1 102 ? 11.751 -4.722 -14.773 1.00 88.62 102 ARG A O 1
ATOM 841 N N . GLU A 1 103 ? 13.637 -4.957 -13.585 1.00 78.19 103 GLU A N 1
ATOM 842 C CA . GLU A 1 103 ? 13.189 -6.157 -12.862 1.00 78.19 103 GLU A CA 1
ATOM 843 C C . GLU A 1 103 ? 11.916 -5.910 -12.033 1.00 78.19 103 GLU A C 1
ATOM 845 O O . GLU A 1 103 ? 11.095 -6.814 -11.881 1.00 78.19 103 GLU A O 1
ATOM 850 N N . SER A 1 104 ? 11.706 -4.677 -11.552 1.00 79.69 104 SER A N 1
ATOM 851 C CA . SER A 1 104 ? 10.490 -4.283 -10.832 1.00 79.69 104 SER A CA 1
ATOM 852 C C . SER A 1 104 ? 9.251 -4.175 -11.728 1.00 79.69 104 SER A C 1
ATOM 854 O O . SER A 1 104 ? 8.139 -4.240 -11.226 1.00 79.69 104 SER A O 1
ATOM 856 N N . ASP A 1 105 ? 9.387 -4.078 -13.052 1.00 85.56 105 ASP A N 1
ATOM 857 C CA . ASP A 1 105 ? 8.240 -3.797 -13.926 1.00 85.56 105 ASP A CA 1
ATOM 858 C C . ASP A 1 105 ? 7.181 -4.907 -13.874 1.00 85.56 105 ASP A C 1
ATOM 860 O O . ASP A 1 105 ? 5.981 -4.639 -13.886 1.00 85.56 105 ASP A O 1
ATOM 864 N N . ALA A 1 106 ? 7.612 -6.168 -13.789 1.00 84.12 106 ALA A N 1
ATOM 865 C CA . ALA A 1 106 ? 6.690 -7.295 -13.678 1.00 84.12 106 ALA A CA 1
ATOM 866 C C . ALA A 1 106 ? 5.891 -7.243 -12.366 1.00 84.12 106 ALA A C 1
ATOM 868 O O . ALA A 1 106 ? 4.692 -7.509 -12.371 1.00 84.12 106 ALA A O 1
ATOM 869 N N . ALA A 1 107 ? 6.556 -6.863 -11.270 1.00 79.06 107 ALA A N 1
ATOM 870 C CA . ALA A 1 107 ? 5.948 -6.682 -9.960 1.00 79.06 107 ALA A CA 1
ATOM 871 C C . ALA A 1 107 ? 4.841 -5.627 -9.982 1.00 79.06 107 ALA A C 1
ATOM 873 O O . ALA A 1 107 ? 3.729 -5.893 -9.524 1.00 79.06 107 ALA A O 1
ATOM 874 N N . ASP A 1 108 ? 5.162 -4.469 -10.551 1.00 81.94 108 ASP A N 1
ATOM 875 C CA . ASP A 1 108 ? 4.274 -3.313 -10.612 1.00 81.94 108 ASP A CA 1
ATOM 876 C C . ASP A 1 108 ? 3.049 -3.620 -11.483 1.00 81.94 108 ASP A C 1
ATOM 878 O O . ASP A 1 108 ? 1.913 -3.327 -11.109 1.00 81.94 108 ASP A O 1
ATOM 882 N N . LEU A 1 109 ? 3.257 -4.289 -12.623 1.00 86.94 109 LEU A N 1
ATOM 883 C CA . LEU A 1 109 ? 2.171 -4.708 -13.511 1.00 86.94 109 LEU A CA 1
ATOM 884 C C . LEU A 1 109 ? 1.237 -5.735 -12.864 1.00 86.94 109 LEU A C 1
ATOM 886 O O . LEU A 1 109 ? 0.026 -5.658 -13.075 1.00 86.94 109 LEU A O 1
ATOM 890 N N . ASP A 1 110 ? 1.771 -6.683 -12.092 1.00 82.38 110 ASP A N 1
ATOM 891 C CA . ASP A 1 110 ? 0.961 -7.668 -11.367 1.00 82.38 110 ASP A CA 1
ATOM 892 C C . ASP A 1 110 ? 0.126 -7.006 -10.260 1.00 82.38 11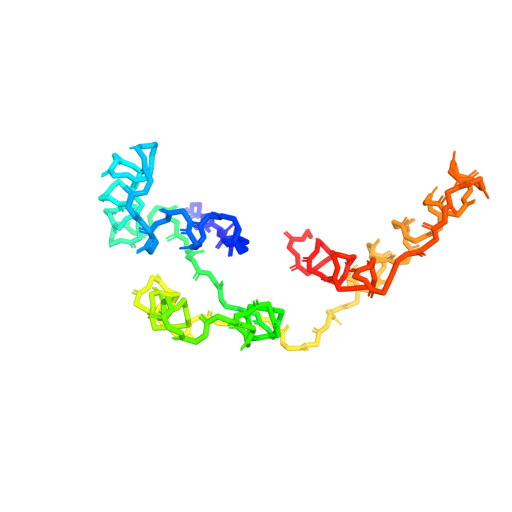0 ASP A C 1
ATOM 894 O O . ASP A 1 110 ? -1.056 -7.329 -10.101 1.00 82.38 110 ASP A O 1
ATOM 898 N N . ALA A 1 111 ? 0.713 -6.054 -9.527 1.00 75.69 111 ALA A N 1
ATOM 899 C CA . ALA A 1 111 ? 0.026 -5.294 -8.484 1.00 75.69 111 ALA A CA 1
ATOM 900 C C . ALA A 1 111 ? -1.116 -4.446 -9.063 1.00 75.69 111 ALA A C 1
ATOM 902 O O . ALA A 1 111 ? -2.260 -4.571 -8.624 1.00 75.69 111 ALA A O 1
ATOM 903 N N . LEU A 1 112 ? -0.828 -3.650 -10.101 1.00 82.19 112 LEU A N 1
ATOM 904 C CA . LEU A 1 112 ? -1.819 -2.807 -10.776 1.00 82.19 112 LEU A CA 1
ATOM 905 C C . LEU A 1 112 ? -2.951 -3.636 -11.387 1.00 82.19 112 LEU A C 1
ATOM 907 O O . LEU A 1 112 ? -4.118 -3.278 -11.261 1.00 82.19 112 LEU A O 1
ATOM 911 N N . ALA A 1 113 ? -2.626 -4.766 -12.017 1.00 85.44 113 ALA A N 1
ATOM 912 C CA . ALA A 1 113 ? -3.627 -5.623 -12.638 1.00 85.44 113 ALA A CA 1
ATOM 913 C C . ALA A 1 113 ? -4.553 -6.304 -11.625 1.00 85.44 113 ALA A C 1
ATOM 915 O O . ALA A 1 113 ? -5.705 -6.569 -11.946 1.00 85.44 113 ALA A O 1
ATOM 916 N N . SER A 1 114 ? -4.054 -6.601 -10.425 1.00 75.56 114 SER A N 1
ATOM 917 C CA . SER A 1 114 ? -4.846 -7.225 -9.359 1.00 75.56 114 SER A CA 1
ATOM 918 C C . SER A 1 114 ? -5.753 -6.225 -8.633 1.00 75.56 114 SER A C 1
ATOM 920 O O . SER A 1 114 ? -6.667 -6.639 -7.923 1.00 75.56 114 SER A O 1
ATOM 922 N N . ALA A 1 115 ? -5.503 -4.923 -8.799 1.00 70.75 115 ALA A N 1
ATOM 923 C CA . ALA A 1 115 ? -6.275 -3.844 -8.188 1.00 70.75 115 ALA A CA 1
ATOM 924 C C . ALA A 1 115 ? -7.413 -3.293 -9.081 1.00 70.75 115 ALA A C 1
ATOM 926 O O . ALA A 1 115 ? -8.192 -2.470 -8.599 1.00 70.75 115 ALA A O 1
ATOM 927 N N . LEU A 1 116 ? -7.513 -3.716 -10.354 1.00 70.69 116 LEU A N 1
ATOM 928 C CA . LEU A 1 116 ? -8.444 -3.201 -11.383 1.00 70.69 116 LEU A CA 1
ATOM 929 C C . LEU A 1 116 ? -9.495 -4.223 -11.845 1.00 70.69 116 LEU A C 1
ATOM 931 O O . LEU A 1 116 ? -10.644 -3.806 -12.126 1.00 70.69 116 LEU A O 1
#

Solvent-accessible surface area (backbone atoms only — not comparable to full-atom values): 6757 Å² total; per-residue (Å²): 132,83,80,56,46,76,42,79,72,53,70,67,54,46,53,30,43,64,64,55,36,79,78,26,62,65,44,49,62,54,51,52,49,31,40,74,71,49,59,33,39,37,46,41,49,75,62,58,56,65,70,36,63,89,46,67,91,57,42,48,69,58,57,48,42,72,58,22,70,82,35,64,52,75,92,58,69,49,78,64,22,54,47,48,33,50,50,54,53,49,48,45,55,72,77,40,70,84,62,78,88,55,88,60,51,63,57,52,41,54,54,56,19,65,75,109

Nearest PDB structures (foldseek):
  5sv2-assembly1_A-2  TM=5.395E-01  e=1.066E+00  Mycobacterium tuberculosis H37Rv
  4gx8-assembly1_A  TM=3.916E-01  e=6.006E+00  Escherichia coli K-12
  4gx9-assembly2_B  TM=4.243E-01  e=8.012E+00  Escherichia coli K-12
  7xoz-assembly1_B  TM=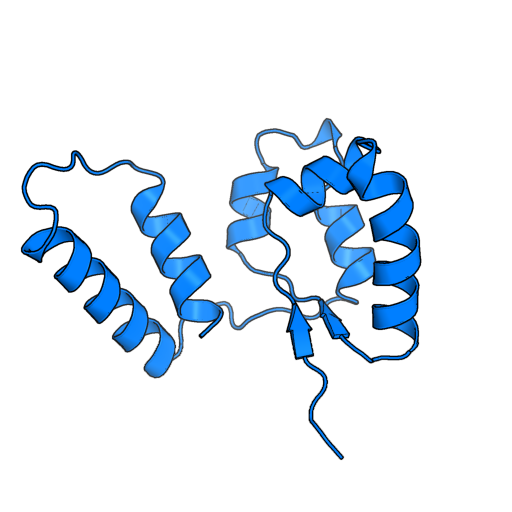2.220E-01  e=2.388E+00  Arabidopsis thaliana
  7crc-assembly1_C  TM=2.186E-01  e=4.503E+00  Arabidopsis thaliana

Mean predicted aligned error: 8.09 Å

pLDDT: mean 88.11, std 8.87, range [48.44, 97.0]

Foldseek 3Di:
DDQAAEDEQDPVLLLCCLVVPVVNVVVVVVLQVCLVVSNYAYEAEPLQVVSCVVPVVSVSVVVSCSSRVHHYQPHDQDPQLVVQLVVVVVCCCVVVVVDDDDPCPSSVSSVVSSND

Sequence (116 aa):
MESPLSLYLDQNYLSGIAKAKPAFRELEPVLRQAVECRAVIVVESPVHLRESLPRPDLGLMQLLRELSGDRHLPSWPDRRAREVRRRMAWTIDHELPLRRPRESDAADLDALASAL